Protein AF-A0A428MSI7-F1 (afdb_monomer)

pLDDT: mean 94.81, std 5.58, range [63.72, 98.62]

Structure (mmCIF, N/CA/C/O backbone):
data_AF-A0A428MSI7-F1
#
_entry.id   AF-A0A428MSI7-F1
#
loop_
_atom_site.group_PDB
_atom_site.id
_atom_site.type_symbol
_atom_site.label_atom_id
_atom_site.label_alt_id
_atom_site.label_comp_id
_atom_site.label_asym_id
_atom_site.label_entity_id
_atom_site.label_seq_id
_atom_site.pdbx_PDB_ins_code
_atom_site.Cartn_x
_atom_site.Cartn_y
_atom_site.Cartn_z
_atom_site.occupancy
_atom_site.B_iso_or_equiv
_atom_site.auth_seq_id
_atom_site.auth_comp_id
_atom_site.auth_asym_id
_atom_site.auth_atom_id
_atom_site.pdbx_PDB_model_num
ATOM 1 N N . MET A 1 1 ? -4.533 -17.042 23.513 1.00 63.72 1 MET A N 1
ATOM 2 C CA . MET A 1 1 ? -4.751 -17.242 22.062 1.00 63.72 1 MET A CA 1
ATOM 3 C C . MET A 1 1 ? -3.669 -18.180 21.542 1.00 63.72 1 MET A C 1
ATOM 5 O O . MET A 1 1 ? -2.518 -17.957 21.899 1.00 63.72 1 MET A O 1
ATOM 9 N N . SER A 1 2 ? -4.005 -19.253 20.815 1.00 79.81 2 SER A N 1
ATOM 10 C CA . SER A 1 2 ? -3.002 -20.239 20.367 1.00 79.81 2 SER A CA 1
ATOM 11 C C . SER A 1 2 ? -2.167 -19.714 19.191 1.00 79.81 2 SER A C 1
ATOM 13 O O . SER A 1 2 ? -2.616 -18.840 18.446 1.00 79.81 2 SER A O 1
ATOM 15 N N . LEU A 1 3 ? -0.959 -20.262 19.009 1.00 79.56 3 LEU A N 1
ATOM 16 C CA . LEU A 1 3 ? -0.070 -19.919 17.892 1.00 79.56 3 LEU A CA 1
ATOM 17 C C . LEU A 1 3 ? -0.765 -20.119 16.535 1.00 79.56 3 LEU A C 1
ATOM 19 O O . LEU A 1 3 ? -0.716 -19.239 15.682 1.00 79.56 3 LEU A O 1
ATOM 23 N N . THR A 1 4 ? -1.493 -21.226 16.379 1.00 81.00 4 THR A N 1
ATOM 24 C CA . THR A 1 4 ? -2.252 -21.567 15.168 1.00 81.00 4 THR A CA 1
ATOM 25 C C . THR A 1 4 ? -3.304 -20.515 14.820 1.00 81.00 4 THR A C 1
ATOM 27 O O . THR A 1 4 ? -3.442 -20.137 13.661 1.00 81.00 4 THR A O 1
ATOM 30 N N . PHE A 1 5 ? -4.009 -19.982 15.822 1.00 83.19 5 PHE A N 1
ATOM 31 C CA . PHE A 1 5 ? -5.009 -18.938 15.601 1.00 83.19 5 PHE A CA 1
ATOM 32 C C . PHE A 1 5 ? -4.366 -17.613 15.162 1.00 83.19 5 PHE A C 1
ATOM 34 O O . PHE A 1 5 ? -4.862 -16.950 14.253 1.00 83.19 5 PHE A O 1
ATOM 41 N N . LYS A 1 6 ? -3.218 -17.245 15.754 1.00 82.75 6 LYS A N 1
ATOM 42 C CA . LYS A 1 6 ? -2.468 -16.040 15.358 1.00 82.75 6 LYS A CA 1
ATOM 43 C C . LYS A 1 6 ? -1.936 -16.148 13.924 1.00 82.75 6 LYS A C 1
ATOM 45 O O . LYS A 1 6 ? -2.035 -15.181 13.176 1.00 82.75 6 LYS A O 1
ATOM 50 N N . VAL A 1 7 ? -1.427 -17.318 13.535 1.00 85.62 7 VAL A N 1
ATOM 51 C CA . VAL A 1 7 ? -0.988 -17.600 12.158 1.00 85.62 7 VAL A CA 1
ATOM 52 C C . VAL A 1 7 ? -2.157 -17.476 11.177 1.00 85.62 7 VAL A C 1
ATOM 54 O O . VAL A 1 7 ? -2.013 -16.807 10.160 1.00 85.62 7 VAL A O 1
ATOM 57 N N . GLY A 1 8 ? -3.331 -18.022 11.511 1.00 89.12 8 GLY A N 1
ATOM 58 C CA . GLY A 1 8 ? -4.531 -17.894 10.676 1.00 89.12 8 GLY A CA 1
ATOM 59 C C . GLY A 1 8 ? -4.951 -16.441 10.426 1.00 89.12 8 GLY A C 1
ATOM 60 O O . GLY A 1 8 ? -5.228 -16.071 9.288 1.00 89.12 8 GLY A O 1
ATOM 61 N N . ILE A 1 9 ? -4.926 -15.590 11.460 1.00 90.19 9 ILE A N 1
ATOM 62 C CA . ILE A 1 9 ? -5.222 -14.152 11.315 1.00 90.19 9 ILE A CA 1
ATOM 63 C C . ILE A 1 9 ? -4.217 -13.465 10.389 1.00 90.19 9 ILE A C 1
ATOM 65 O O . ILE A 1 9 ? -4.614 -12.668 9.542 1.00 90.19 9 ILE A O 1
ATOM 69 N N . ILE A 1 10 ? -2.923 -13.753 10.550 1.00 92.25 10 ILE A N 1
ATOM 70 C CA . ILE A 1 10 ? -1.872 -13.141 9.726 1.00 92.25 10 ILE A CA 1
ATOM 71 C C . ILE A 1 10 ? -2.036 -13.555 8.261 1.00 92.25 10 ILE A C 1
ATOM 73 O O . ILE A 1 10 ? -1.976 -12.697 7.386 1.00 92.25 10 ILE A O 1
ATOM 77 N N . ILE A 1 11 ? -2.300 -14.839 7.997 1.00 93.88 11 ILE A N 1
ATOM 78 C CA . ILE A 1 11 ? -2.536 -15.344 6.638 1.00 93.88 11 ILE A CA 1
ATOM 79 C C . ILE A 1 11 ? -3.754 -14.658 6.013 1.00 93.88 11 ILE A C 1
ATOM 81 O O . ILE A 1 11 ? -3.670 -14.203 4.878 1.00 93.88 11 ILE A O 1
ATOM 85 N N . ASN A 1 12 ? -4.858 -14.518 6.753 1.00 95.81 12 ASN A N 1
ATOM 86 C CA . ASN A 1 12 ? -6.049 -13.841 6.239 1.00 95.81 12 ASN A CA 1
ATOM 87 C C . ASN A 1 12 ? -5.770 -12.367 5.890 1.00 95.81 12 ASN A C 1
ATOM 89 O O . ASN A 1 12 ? -6.104 -11.911 4.800 1.00 95.81 12 ASN A O 1
ATOM 93 N N . LYS A 1 13 ? -5.083 -11.636 6.780 1.00 97.56 13 LYS A N 1
ATOM 94 C CA . LYS A 1 13 ? -4.664 -10.249 6.514 1.00 97.56 13 LYS A CA 1
ATOM 95 C C . LYS A 1 13 ? -3.791 -10.153 5.268 1.00 97.56 13 LYS A C 1
ATOM 97 O O . LYS A 1 13 ? -4.008 -9.274 4.445 1.00 97.56 13 LYS A O 1
ATOM 102 N N . PHE A 1 14 ? -2.832 -11.065 5.123 1.00 98.19 14 PHE A N 1
ATOM 103 C CA . PHE A 1 14 ? -1.955 -11.109 3.960 1.00 98.19 14 PHE A CA 1
ATOM 104 C C . PHE A 1 14 ? -2.728 -11.329 2.660 1.00 98.19 14 PHE A C 1
ATOM 106 O O . PHE A 1 14 ? -2.495 -10.606 1.699 1.00 98.19 14 PHE A O 1
ATOM 113 N N . ILE A 1 15 ? -3.672 -12.273 2.638 1.00 98.12 15 ILE A N 1
ATOM 114 C CA . ILE A 1 15 ? -4.504 -12.545 1.458 1.00 98.12 15 ILE A CA 1
ATOM 115 C C . ILE A 1 15 ? -5.313 -11.303 1.066 1.00 98.12 15 ILE A C 1
ATOM 117 O O . ILE A 1 15 ? -5.306 -10.926 -0.100 1.00 98.12 15 ILE A O 1
ATOM 121 N N . ILE A 1 16 ? -5.946 -10.637 2.037 1.00 98.44 16 ILE A N 1
ATOM 122 C CA . ILE A 1 16 ? -6.749 -9.429 1.797 1.00 98.44 16 ILE A CA 1
ATOM 123 C C . ILE A 1 16 ? -5.893 -8.285 1.246 1.00 98.44 16 ILE A C 1
ATOM 125 O O . ILE A 1 16 ? -6.272 -7.647 0.267 1.00 98.44 16 ILE A O 1
ATOM 129 N N . VAL A 1 17 ? -4.739 -8.019 1.862 1.00 98.50 17 VAL A N 1
ATOM 130 C CA . VAL A 1 17 ? -3.848 -6.942 1.411 1.00 98.50 17 VAL A CA 1
ATOM 131 C C . VAL A 1 17 ? -3.283 -7.259 0.025 1.00 98.50 17 VAL A C 1
ATOM 133 O O . VAL A 1 17 ? -3.285 -6.379 -0.830 1.00 98.50 17 VAL A O 1
ATOM 136 N N . LYS A 1 18 ? -2.869 -8.509 -0.225 1.00 98.44 18 LYS A N 1
ATOM 137 C CA . LYS A 1 18 ? -2.383 -8.955 -1.538 1.00 98.44 18 LYS A CA 1
ATOM 138 C C . LYS A 1 18 ? -3.435 -8.772 -2.624 1.00 98.44 18 LYS A C 1
ATOM 140 O O . LYS A 1 18 ? -3.118 -8.217 -3.663 1.00 98.44 18 LYS A O 1
ATOM 145 N N . GLU A 1 19 ? -4.671 -9.208 -2.385 1.00 98.12 19 GLU A N 1
ATOM 146 C CA . GLU A 1 19 ? -5.772 -9.057 -3.345 1.00 98.12 19 GLU A CA 1
ATOM 147 C C . GLU A 1 19 ? -5.964 -7.587 -3.738 1.00 98.12 19 GLU A C 1
ATOM 149 O O . GLU A 1 19 ? -6.022 -7.266 -4.919 1.00 98.12 19 GLU A O 1
ATOM 154 N N . VAL A 1 20 ? -6.020 -6.686 -2.753 1.00 98.56 20 VAL A N 1
ATOM 155 C CA . VAL A 1 20 ? -6.275 -5.265 -3.012 1.00 98.56 20 VAL A CA 1
ATOM 156 C C . VAL A 1 20 ? -5.082 -4.568 -3.673 1.00 98.56 20 VAL A C 1
ATOM 158 O O . VAL A 1 20 ? -5.293 -3.717 -4.532 1.00 98.56 20 VAL A O 1
ATOM 161 N N . ILE A 1 21 ? -3.847 -4.902 -3.287 1.00 98.38 21 ILE A N 1
ATOM 162 C CA . ILE A 1 21 ? -2.643 -4.315 -3.892 1.00 98.38 21 ILE A CA 1
ATOM 163 C C . ILE A 1 21 ? -2.443 -4.828 -5.319 1.00 98.38 21 ILE A C 1
ATOM 165 O O . ILE A 1 21 ? -2.171 -4.021 -6.199 1.00 98.38 21 ILE A O 1
ATOM 169 N N . ASN A 1 22 ? -2.640 -6.124 -5.572 1.00 98.00 22 ASN A N 1
ATOM 170 C CA . ASN A 1 22 ? -2.538 -6.677 -6.922 1.00 98.00 22 ASN A CA 1
ATOM 171 C C . ASN A 1 22 ? -3.637 -6.124 -7.851 1.00 98.00 22 ASN A C 1
ATOM 173 O O . ASN A 1 22 ? -3.355 -5.858 -9.008 1.00 98.00 22 ASN A O 1
ATOM 177 N N . ASP A 1 23 ? -4.865 -5.910 -7.357 1.00 97.88 23 ASP A N 1
ATOM 178 C CA . ASP A 1 23 ? -5.942 -5.245 -8.123 1.00 97.88 23 ASP A CA 1
ATOM 179 C C . ASP A 1 23 ? -5.618 -3.778 -8.443 1.00 97.88 23 ASP A C 1
ATOM 181 O O . ASP A 1 23 ? -6.038 -3.247 -9.467 1.00 97.88 23 ASP A O 1
ATOM 185 N N . TRP A 1 24 ? -4.898 -3.099 -7.548 1.00 97.81 24 TRP A N 1
ATOM 186 C CA . TRP A 1 24 ? -4.487 -1.717 -7.768 1.00 97.81 24 TRP A CA 1
ATOM 187 C C . TRP A 1 24 ? -3.301 -1.593 -8.729 1.00 97.81 24 TRP A C 1
ATOM 189 O O . TRP A 1 24 ? -3.271 -0.634 -9.496 1.00 97.81 24 TRP A O 1
ATOM 199 N N . ASP A 1 25 ? -2.356 -2.534 -8.661 1.00 97.19 25 ASP A N 1
ATOM 200 C CA . ASP A 1 25 ? -1.131 -2.590 -9.466 1.00 97.19 25 ASP A CA 1
ATOM 201 C C . ASP A 1 25 ? -0.404 -1.229 -9.540 1.00 97.19 25 ASP A C 1
ATOM 203 O O . ASP A 1 25 ? -0.313 -0.611 -10.602 1.00 97.19 25 ASP A O 1
ATOM 207 N N . PRO A 1 26 ? 0.081 -0.698 -8.400 1.00 95.50 26 PRO A N 1
ATOM 208 C CA . PRO A 1 26 ? 0.511 0.698 -8.286 1.00 95.50 26 PRO A CA 1
ATOM 209 C C . PRO A 1 26 ? 1.636 1.107 -9.237 1.00 95.50 26 PRO A C 1
ATOM 211 O O . PRO A 1 26 ? 1.794 2.299 -9.498 1.00 95.50 26 PRO A O 1
ATOM 214 N N . LEU A 1 27 ? 2.423 0.144 -9.721 1.00 94.62 27 LEU A N 1
ATOM 215 C CA . LEU A 1 27 ? 3.532 0.376 -10.646 1.00 94.62 27 LEU A CA 1
ATOM 216 C C . LEU A 1 27 ? 3.286 -0.242 -12.031 1.00 94.62 27 LEU A C 1
ATOM 218 O O . LEU A 1 27 ? 4.167 -0.159 -12.881 1.00 94.62 27 LEU A O 1
ATOM 222 N N . GLY A 1 28 ? 2.124 -0.863 -12.261 1.00 95.19 28 GLY A N 1
ATOM 223 C CA . GLY A 1 28 ? 1.810 -1.540 -13.519 1.00 95.19 28 GLY A CA 1
ATOM 224 C C . GLY A 1 28 ? 2.610 -2.825 -13.765 1.00 95.19 28 GLY A C 1
ATOM 225 O O . GLY A 1 28 ? 2.713 -3.253 -14.910 1.00 95.19 28 GLY A O 1
ATOM 226 N N . LEU A 1 29 ? 3.239 -3.419 -12.743 1.00 94.81 29 LEU A N 1
ATOM 227 C CA . LEU A 1 29 ? 4.135 -4.569 -12.939 1.00 94.81 29 LEU A CA 1
ATOM 228 C C . LEU A 1 29 ? 3.349 -5.811 -13.361 1.00 94.81 29 LEU A C 1
ATOM 230 O O . LEU A 1 29 ? 3.786 -6.557 -14.238 1.00 94.81 29 LEU A O 1
ATOM 234 N N . LEU A 1 30 ? 2.162 -6.006 -12.782 1.00 95.69 30 LEU A N 1
ATOM 235 C CA . LEU A 1 30 ? 1.319 -7.151 -13.115 1.00 95.69 30 LEU A CA 1
ATOM 236 C C . LEU A 1 30 ? 0.724 -7.007 -14.520 1.00 95.69 30 LEU A C 1
ATOM 238 O O . LEU A 1 30 ? 0.702 -7.978 -15.276 1.00 95.69 30 LEU A O 1
ATOM 242 N N . ASP A 1 31 ? 0.316 -5.796 -14.911 1.00 96.19 31 ASP A N 1
ATOM 243 C CA . ASP A 1 31 ? -0.126 -5.509 -16.284 1.00 96.19 31 ASP A CA 1
ATOM 244 C C . ASP A 1 31 ? 1.004 -5.712 -17.315 1.00 96.19 31 ASP A C 1
ATOM 246 O O . ASP A 1 31 ? 0.763 -6.156 -18.440 1.00 96.19 31 ASP A O 1
ATOM 250 N N . MET A 1 32 ? 2.264 -5.488 -16.921 1.00 94.56 32 MET A N 1
ATOM 251 C CA . MET A 1 32 ? 3.448 -5.782 -17.743 1.00 94.56 32 MET A CA 1
ATOM 252 C C . MET A 1 32 ? 3.789 -7.281 -17.834 1.00 94.56 32 MET A C 1
ATOM 254 O O . MET A 1 32 ? 4.680 -7.659 -18.600 1.00 94.56 32 MET A O 1
ATOM 258 N N . GLY A 1 33 ? 3.053 -8.140 -17.125 1.00 94.75 33 GLY A N 1
ATOM 259 C CA . GLY A 1 33 ? 3.223 -9.590 -17.147 1.00 94.75 33 GLY A CA 1
ATOM 260 C C . GLY A 1 33 ? 4.251 -10.122 -16.151 1.00 94.75 33 GLY A C 1
ATOM 261 O O . GLY A 1 33 ? 4.676 -11.272 -16.297 1.00 94.75 33 GLY A O 1
ATOM 262 N N . GLU A 1 34 ? 4.648 -9.319 -15.159 1.00 96.00 34 GLU A N 1
ATOM 263 C CA . GLU A 1 34 ? 5.454 -9.806 -14.040 1.00 96.00 34 GLU A CA 1
ATOM 264 C C . GLU A 1 34 ? 4.648 -10.788 -13.162 1.00 96.00 34 GLU A C 1
ATOM 266 O O . GLU A 1 34 ? 3.411 -10.781 -13.172 1.00 96.00 34 GLU A O 1
ATOM 271 N N . PRO A 1 35 ? 5.318 -11.676 -12.407 1.00 94.12 35 PRO A N 1
ATOM 272 C CA . PRO A 1 35 ? 4.646 -12.655 -11.558 1.00 94.12 35 PRO A CA 1
ATOM 273 C C . PRO A 1 35 ? 3.740 -12.042 -10.474 1.00 94.12 35 PRO A C 1
ATOM 275 O O . PRO A 1 35 ? 4.046 -11.018 -9.870 1.00 94.12 35 PRO A O 1
ATOM 278 N N . ASP A 1 36 ? 2.669 -12.755 -10.108 1.00 87.56 36 ASP A N 1
ATOM 279 C CA . ASP A 1 36 ? 1.712 -12.335 -9.066 1.00 87.56 36 ASP A CA 1
ATOM 280 C C . ASP A 1 36 ? 2.334 -12.097 -7.675 1.00 87.56 36 ASP A C 1
ATOM 282 O O . ASP A 1 36 ? 1.651 -11.596 -6.770 1.00 87.56 36 ASP A O 1
ATOM 286 N N . ASP A 1 37 ? 3.571 -12.540 -7.431 1.00 92.38 37 ASP A N 1
ATOM 287 C CA . ASP A 1 37 ? 4.303 -12.367 -6.177 1.00 92.38 37 ASP A CA 1
ATOM 288 C C . ASP A 1 37 ? 5.236 -11.148 -6.132 1.00 92.38 37 ASP A C 1
ATOM 290 O O . ASP A 1 37 ? 5.889 -10.948 -5.106 1.00 92.38 37 ASP A O 1
ATOM 294 N N . GLU A 1 38 ? 5.195 -10.286 -7.148 1.00 95.12 38 GLU A N 1
ATOM 295 C CA . GLU A 1 38 ? 6.058 -9.107 -7.261 1.00 95.12 38 GLU A CA 1
ATOM 296 C C . GLU A 1 38 ? 5.956 -8.159 -6.053 1.00 95.12 38 GLU A C 1
ATOM 298 O O . GLU A 1 38 ? 6.965 -7.773 -5.474 1.00 95.12 38 GLU A O 1
ATOM 303 N N . TYR A 1 39 ? 4.742 -7.884 -5.563 1.00 97.75 39 TYR A N 1
ATOM 304 C CA . TYR A 1 39 ? 4.526 -6.989 -4.412 1.00 97.75 39 TYR A CA 1
ATOM 305 C C . TYR A 1 39 ? 4.620 -7.661 -3.032 1.00 97.75 39 TYR A C 1
ATOM 307 O O . TYR A 1 39 ? 4.211 -7.100 -2.009 1.00 97.75 39 TYR A O 1
ATOM 315 N N . VAL A 1 40 ? 5.048 -8.926 -2.955 1.00 97.94 40 VAL A N 1
ATOM 316 C CA . VAL A 1 40 ? 5.031 -9.678 -1.688 1.00 97.94 40 VAL A CA 1
ATOM 317 C C . VAL A 1 40 ? 5.856 -9.023 -0.568 1.00 97.94 40 VAL A C 1
ATOM 319 O O . VAL A 1 40 ? 5.388 -9.066 0.580 1.00 97.94 40 VAL A O 1
ATOM 322 N N . PRO A 1 41 ? 7.049 -8.452 -0.812 1.00 97.69 41 PRO A N 1
ATOM 323 C CA . PRO A 1 41 ? 7.805 -7.760 0.231 1.00 97.69 41 PRO A CA 1
ATOM 324 C C . PRO A 1 41 ? 7.054 -6.561 0.837 1.00 97.69 41 PRO A C 1
ATOM 326 O O . PRO A 1 41 ? 6.966 -6.443 2.062 1.00 97.69 41 PRO A O 1
ATOM 329 N N . GLU A 1 42 ? 6.424 -5.739 0.005 1.00 98.19 42 GLU A N 1
ATOM 330 C CA . GLU A 1 42 ? 5.652 -4.554 0.386 1.00 98.19 42 GLU A CA 1
ATOM 331 C C . GLU A 1 42 ? 4.381 -4.959 1.129 1.00 98.19 42 GLU A C 1
ATOM 333 O O . GLU A 1 42 ? 4.083 -4.441 2.207 1.00 98.19 42 GLU A O 1
ATOM 338 N N . ILE A 1 43 ? 3.655 -5.950 0.600 1.00 98.62 43 ILE A N 1
ATOM 339 C CA . ILE A 1 43 ? 2.455 -6.508 1.235 1.00 98.62 43 ILE A CA 1
ATOM 340 C C . ILE A 1 43 ? 2.790 -7.014 2.641 1.00 98.62 43 ILE A C 1
ATOM 342 O O . ILE A 1 43 ? 2.020 -6.791 3.579 1.00 98.62 43 ILE A O 1
ATOM 346 N N . ARG A 1 44 ? 3.938 -7.685 2.825 1.00 98.19 44 ARG A N 1
ATOM 347 C CA . ARG A 1 44 ? 4.379 -8.121 4.158 1.00 98.19 44 ARG A CA 1
ATOM 348 C C . ARG A 1 44 ? 4.562 -6.926 5.081 1.00 98.19 44 ARG A C 1
ATOM 350 O O . ARG A 1 44 ? 4.046 -6.978 6.196 1.00 98.19 44 ARG A O 1
ATOM 357 N N . ASP A 1 45 ? 5.254 -5.878 4.651 1.00 98.38 45 ASP A N 1
ATOM 358 C CA . ASP A 1 45 ? 5.472 -4.682 5.472 1.00 98.38 45 ASP A CA 1
ATOM 359 C C . ASP A 1 45 ? 4.137 -4.017 5.859 1.00 98.38 45 ASP A C 1
ATOM 361 O O . ASP A 1 45 ? 3.900 -3.767 7.044 1.00 98.38 45 ASP A O 1
ATOM 365 N N . VAL A 1 46 ? 3.205 -3.852 4.912 1.00 98.38 46 VAL A N 1
ATOM 366 C CA . VAL A 1 46 ? 1.853 -3.326 5.187 1.00 98.38 46 VAL A CA 1
ATOM 367 C C . VAL A 1 46 ? 1.126 -4.184 6.227 1.00 98.38 46 VAL A C 1
ATOM 369 O O . VAL A 1 46 ? 0.597 -3.658 7.208 1.00 98.38 46 VAL A O 1
ATOM 372 N N . VAL A 1 47 ? 1.137 -5.514 6.082 1.00 98.06 47 VAL A N 1
ATOM 373 C CA . VAL A 1 47 ? 0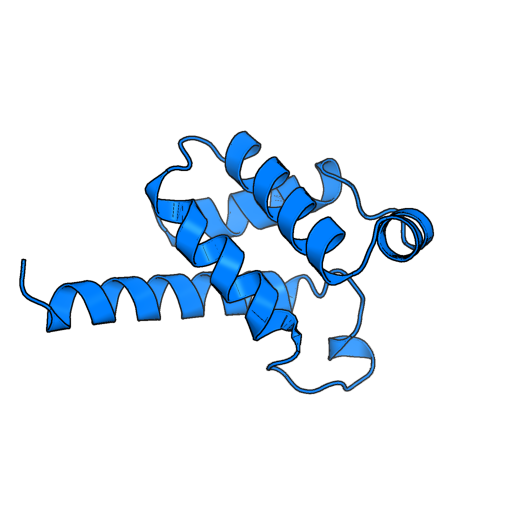.470 -6.435 7.020 1.00 98.06 47 VAL A CA 1
ATOM 374 C C . VAL A 1 47 ? 1.033 -6.332 8.439 1.00 98.06 47 VAL A C 1
ATOM 376 O O . VAL A 1 47 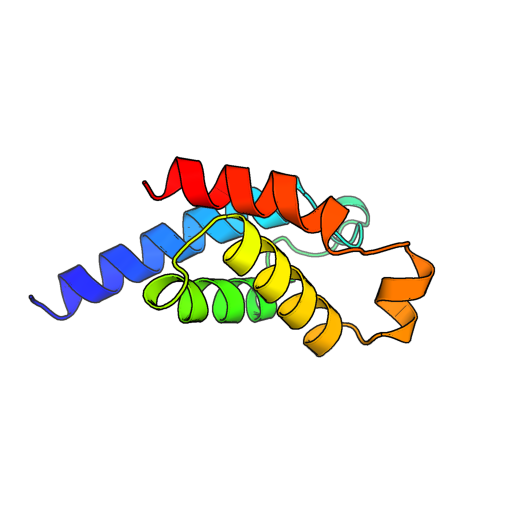? 0.265 -6.417 9.404 1.00 98.06 47 VAL A O 1
ATOM 379 N N . HIS A 1 48 ? 2.347 -6.141 8.588 1.00 96.38 48 HIS A N 1
ATOM 380 C CA . HIS A 1 48 ? 2.973 -5.955 9.899 1.00 96.38 48 HIS A CA 1
ATOM 381 C C . HIS A 1 48 ? 2.536 -4.647 10.568 1.00 96.38 48 HIS A C 1
ATOM 383 O O . HIS A 1 48 ? 2.378 -4.613 11.789 1.00 96.38 48 HIS A O 1
ATOM 389 N N . LEU A 1 49 ? 2.299 -3.592 9.786 1.00 96.25 49 LEU A N 1
ATOM 390 C CA . LEU A 1 49 ? 1.883 -2.286 10.298 1.00 96.25 49 LEU A CA 1
ATOM 391 C C . LEU A 1 49 ? 0.425 -2.292 10.782 1.00 96.25 49 LEU A C 1
ATOM 393 O O . LEU A 1 49 ? 0.124 -1.644 11.785 1.00 96.25 49 LEU A O 1
ATOM 397 N N . LEU A 1 50 ? -0.458 -3.089 10.160 1.00 95.81 50 LEU A N 1
ATOM 398 C CA . LEU A 1 50 ? -1.907 -3.130 10.439 1.00 95.81 50 LEU A CA 1
ATOM 399 C C . LEU A 1 50 ? -2.301 -3.295 11.916 1.00 95.81 50 LEU A C 1
ATOM 401 O O . LEU A 1 50 ? -3.424 -2.960 12.276 1.00 95.81 50 LEU A O 1
ATOM 405 N N . SER A 1 51 ? -1.454 -3.862 12.782 1.00 93.00 51 SER A N 1
ATOM 406 C CA . SER A 1 51 ? -1.784 -3.974 14.214 1.00 93.00 51 SER A CA 1
ATOM 407 C C . SER A 1 51 ? -1.734 -2.645 14.969 1.00 93.00 51 SER A C 1
ATOM 409 O O . SER A 1 51 ? -2.269 -2.572 16.073 1.00 93.00 51 SER A O 1
ATOM 411 N N . ASN A 1 52 ? -1.072 -1.633 14.406 1.00 94.44 52 ASN A N 1
ATOM 412 C CA . ASN A 1 52 ? -0.812 -0.351 15.061 1.00 94.44 52 ASN A CA 1
ATOM 413 C C . ASN 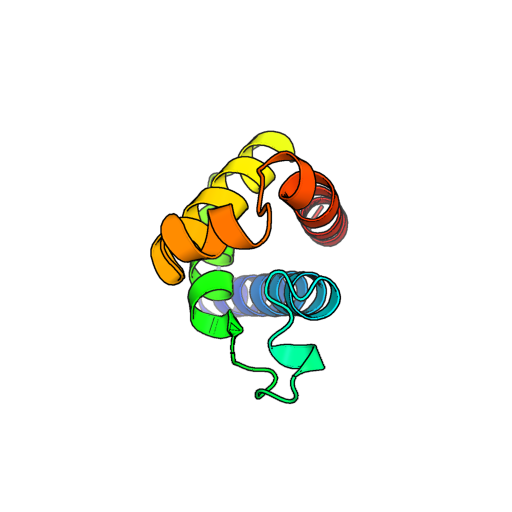A 1 52 ? -1.588 0.815 14.433 1.00 94.44 52 ASN A C 1
ATOM 415 O O . ASN A 1 52 ? -1.738 1.842 15.091 1.00 94.44 52 ASN A O 1
ATOM 419 N N . ILE A 1 53 ? -2.091 0.635 13.208 1.00 96.50 53 ILE A N 1
ATOM 420 C CA . ILE A 1 53 ? -2.854 1.639 12.463 1.00 96.50 53 ILE A CA 1
ATOM 421 C C . ILE A 1 53 ? -4.243 1.836 13.075 1.00 96.50 53 ILE A C 1
ATOM 423 O O . ILE A 1 53 ? -4.926 0.868 13.417 1.00 96.50 53 ILE A O 1
ATOM 427 N N . LYS A 1 54 ? -4.680 3.093 13.185 1.00 96.19 54 LYS A N 1
ATOM 428 C CA . LYS A 1 54 ? -5.937 3.481 13.843 1.00 96.19 54 LYS A CA 1
ATOM 429 C C . LYS A 1 54 ? -6.943 4.158 12.920 1.00 96.19 54 LYS A C 1
ATOM 431 O O . LYS A 1 54 ? -8.088 4.345 13.328 1.00 96.19 54 LYS A O 1
ATOM 436 N N . SER A 1 55 ? -6.546 4.518 11.704 1.00 97.88 55 SER A N 1
ATOM 437 C CA . SER A 1 55 ? -7.438 5.114 10.711 1.00 97.88 55 SER A CA 1
ATOM 438 C C . SER A 1 55 ? -7.056 4.735 9.282 1.00 97.88 55 SER A C 1
ATOM 440 O O . SER A 1 55 ? -5.938 4.301 9.004 1.00 97.88 55 SER A O 1
ATOM 442 N N . VAL A 1 56 ? -7.997 4.953 8.361 1.00 98.31 56 VAL A N 1
ATOM 443 C CA . VAL A 1 56 ? -7.770 4.813 6.917 1.00 98.31 56 VAL A CA 1
ATOM 444 C C . VAL A 1 56 ? -6.680 5.775 6.438 1.00 98.31 56 VAL A C 1
ATOM 446 O O . VAL A 1 56 ? -5.825 5.377 5.655 1.00 98.31 56 VAL A O 1
ATOM 449 N N . ASP A 1 57 ? -6.668 7.014 6.939 1.00 98.44 57 ASP A N 1
ATOM 450 C CA . ASP A 1 57 ? -5.650 8.012 6.592 1.00 98.44 57 ASP A CA 1
ATOM 451 C C . ASP A 1 57 ? -4.243 7.570 7.012 1.00 98.44 57 ASP A C 1
ATOM 453 O O . ASP A 1 57 ? -3.297 7.676 6.234 1.00 98.44 57 ASP A O 1
ATOM 457 N N . GLU A 1 58 ? -4.101 7.022 8.223 1.00 98.25 58 GLU A N 1
ATOM 458 C CA . GLU A 1 58 ? -2.822 6.492 8.702 1.00 98.25 58 GLU A CA 1
ATOM 459 C C . GLU A 1 58 ? -2.383 5.286 7.857 1.00 98.25 58 GLU A C 1
ATOM 461 O O . GLU A 1 58 ? -1.216 5.198 7.478 1.00 98.25 58 GLU A O 1
ATOM 466 N N . LEU A 1 59 ? -3.317 4.406 7.471 1.00 98.38 59 LEU A N 1
ATOM 467 C CA . LEU A 1 59 ? -3.018 3.300 6.559 1.00 98.38 59 LEU A CA 1
ATOM 468 C C . LEU A 1 59 ? -2.530 3.800 5.191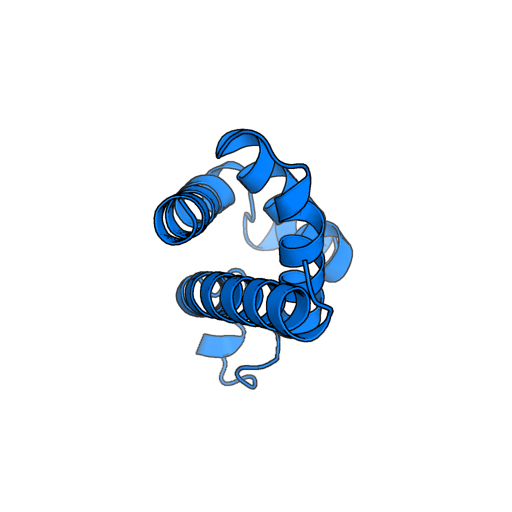 1.00 98.38 59 LEU A C 1
ATOM 470 O O . LEU A 1 59 ? -1.568 3.256 4.657 1.00 98.38 59 LEU A O 1
ATOM 474 N N . ALA A 1 60 ? -3.163 4.832 4.628 1.00 98.56 60 ALA A N 1
ATOM 475 C CA . ALA A 1 60 ? -2.777 5.404 3.338 1.00 98.56 60 ALA A CA 1
ATOM 476 C C . ALA A 1 60 ? -1.352 5.976 3.371 1.00 98.56 60 ALA A C 1
ATOM 478 O O . ALA A 1 60 ? -0.555 5.709 2.471 1.00 98.56 60 ALA A O 1
ATOM 479 N N . VAL A 1 61 ? -1.012 6.705 4.438 1.00 98.50 61 VAL A N 1
ATOM 480 C CA . VAL A 1 61 ? 0.338 7.248 4.653 1.00 98.50 61 VAL A CA 1
ATOM 481 C C . VAL A 1 61 ? 1.375 6.131 4.774 1.00 98.50 61 VAL A C 1
ATOM 483 O O . VAL A 1 61 ? 2.457 6.231 4.197 1.00 98.50 61 VAL A O 1
ATOM 486 N N . GLU A 1 62 ? 1.072 5.061 5.506 1.00 98.44 62 GLU A N 1
ATOM 487 C CA . GLU A 1 62 ? 2.014 3.955 5.684 1.00 98.44 62 GLU A CA 1
ATOM 488 C C . GLU A 1 62 ? 2.172 3.097 4.418 1.00 98.44 62 GLU A C 1
ATOM 490 O O . GLU A 1 62 ? 3.295 2.718 4.091 1.00 98.44 62 GLU A O 1
ATOM 495 N N . ILE A 1 63 ? 1.104 2.868 3.643 1.00 98.56 63 ILE A N 1
ATOM 496 C CA . ILE A 1 63 ? 1.202 2.238 2.312 1.00 98.56 63 ILE A CA 1
ATOM 497 C C . ILE A 1 63 ? 2.114 3.067 1.405 1.00 98.56 63 ILE A C 1
ATOM 499 O O . ILE A 1 63 ? 3.021 2.519 0.780 1.00 98.56 63 ILE A O 1
ATOM 503 N N . HIS A 1 64 ? 1.931 4.390 1.378 1.00 98.38 64 HIS A N 1
ATOM 504 C CA . HIS A 1 64 ? 2.790 5.275 0.600 1.00 98.38 64 HIS A CA 1
ATOM 505 C C . HIS A 1 64 ? 4.268 5.112 0.983 1.00 98.38 64 HIS A C 1
ATOM 507 O O . HIS A 1 64 ? 5.110 4.855 0.125 1.00 98.38 64 HIS A O 1
ATOM 513 N N . LYS A 1 65 ? 4.585 5.192 2.282 1.00 98.19 65 LYS A N 1
ATOM 514 C CA . LYS A 1 65 ? 5.959 5.047 2.789 1.00 98.19 65 LYS A CA 1
ATOM 515 C C . LYS A 1 65 ? 6.580 3.693 2.459 1.00 98.19 65 LYS A C 1
ATOM 517 O O . LYS A 1 65 ? 7.766 3.647 2.148 1.00 98.19 65 LYS A O 1
ATOM 522 N N . VAL A 1 66 ? 5.815 2.602 2.546 1.00 98.44 66 VAL A N 1
ATOM 523 C CA . VAL A 1 66 ? 6.314 1.262 2.205 1.00 98.44 66 VAL A CA 1
ATOM 524 C C . VAL A 1 66 ? 6.735 1.213 0.739 1.00 98.44 66 VAL A C 1
ATOM 526 O O . VAL A 1 66 ? 7.860 0.818 0.457 1.00 98.44 66 VAL A O 1
ATOM 529 N N . PHE A 1 67 ? 5.891 1.664 -0.186 1.00 98.19 67 PHE A N 1
ATOM 530 C CA . PHE A 1 67 ? 6.235 1.622 -1.610 1.00 98.19 67 PHE A CA 1
ATOM 531 C C . PHE A 1 67 ? 7.400 2.551 -1.961 1.00 98.19 67 PHE A C 1
ATOM 533 O O . PHE A 1 67 ?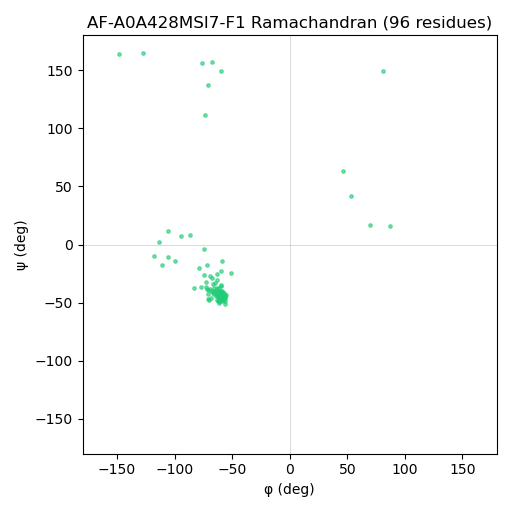 8.315 2.120 -2.654 1.00 98.19 67 PHE A O 1
ATOM 540 N N . VAL A 1 68 ? 7.450 3.768 -1.406 1.00 97.44 68 VAL A N 1
ATOM 541 C CA . VAL A 1 68 ? 8.611 4.664 -1.576 1.00 97.44 68 VAL A CA 1
ATOM 542 C C . VAL A 1 68 ? 9.897 4.023 -1.044 1.00 97.44 68 VAL A C 1
ATOM 544 O O . VAL A 1 68 ? 10.943 4.108 -1.680 1.00 97.44 68 VAL A O 1
ATOM 547 N N . LYS A 1 69 ? 9.839 3.329 0.100 1.00 97.56 69 LYS A N 1
ATOM 548 C CA . LYS A 1 69 ? 10.994 2.611 0.663 1.00 97.56 69 LYS A CA 1
ATOM 549 C C . LYS A 1 69 ? 11.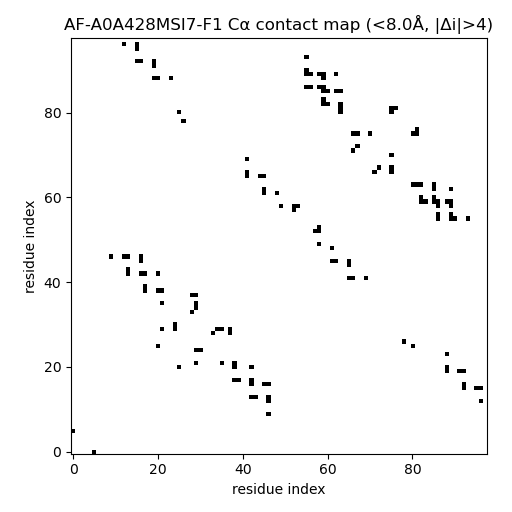514 1.516 -0.276 1.00 97.56 69 LYS A C 1
ATOM 551 O O . LYS A 1 69 ? 12.726 1.330 -0.347 1.00 97.56 69 LYS A O 1
ATOM 556 N N . TRP A 1 70 ? 10.626 0.761 -0.920 1.00 97.31 70 TRP A N 1
ATOM 557 C CA . TRP A 1 70 ? 11.004 -0.387 -1.753 1.00 97.31 70 TRP A CA 1
ATOM 558 C C . TRP A 1 70 ? 11.416 0.007 -3.175 1.00 97.31 70 TRP A C 1
ATOM 560 O O . TRP A 1 70 ? 12.370 -0.554 -3.708 1.00 97.31 70 TRP A O 1
ATOM 570 N N . PHE A 1 71 ? 10.751 1.004 -3.753 1.00 95.19 71 PHE A N 1
ATOM 571 C CA . PHE A 1 71 ? 10.919 1.391 -5.155 1.00 95.19 71 PHE A CA 1
ATOM 572 C C . PHE A 1 71 ? 11.703 2.694 -5.358 1.00 95.19 71 PHE A C 1
ATOM 574 O O . PHE A 1 71 ? 12.140 2.980 -6.471 1.00 95.19 71 PHE A O 1
ATOM 581 N N . GLY A 1 72 ? 11.950 3.440 -4.281 1.00 95.75 72 GLY A N 1
ATOM 582 C CA . GLY A 1 72 ? 12.683 4.703 -4.296 1.00 95.75 72 GLY A CA 1
ATOM 583 C C . GLY A 1 72 ? 11.821 5.894 -4.716 1.00 95.75 72 GLY A C 1
ATOM 584 O O . GLY A 1 72 ? 10.901 5.759 -5.522 1.00 95.75 72 GLY A O 1
ATOM 585 N N . GLU A 1 73 ? 12.164 7.071 -4.182 1.00 92.81 73 GLU A N 1
ATOM 586 C CA . GLU A 1 73 ? 11.469 8.337 -4.464 1.00 92.81 73 GLU A CA 1
ATOM 587 C C . GLU A 1 73 ? 11.479 8.672 -5.963 1.00 92.81 73 GLU A C 1
ATOM 589 O O . GLU A 1 73 ? 10.439 9.020 -6.512 1.00 92.81 73 GLU A O 1
ATOM 594 N N . ASP A 1 74 ? 12.610 8.462 -6.649 1.00 91.25 74 ASP A N 1
ATOM 595 C CA . ASP A 1 74 ? 12.752 8.756 -8.082 1.00 91.25 74 ASP A CA 1
ATOM 596 C C . ASP A 1 74 ? 11.705 8.027 -8.943 1.00 91.25 74 ASP A C 1
ATOM 598 O O . ASP A 1 74 ? 11.090 8.626 -9.829 1.00 91.25 74 ASP A O 1
ATOM 602 N N . LEU A 1 75 ? 11.487 6.728 -8.691 1.00 90.50 75 LEU A N 1
ATOM 603 C CA . LEU A 1 75 ? 10.517 5.942 -9.451 1.00 90.50 75 LEU A CA 1
ATOM 604 C C . LEU A 1 75 ? 9.094 6.360 -9.087 1.00 90.50 75 LEU A C 1
ATOM 606 O O . LEU A 1 75 ? 8.293 6.607 -9.987 1.00 90.50 75 LEU A O 1
ATOM 610 N N . THR A 1 76 ? 8.785 6.481 -7.795 1.00 90.44 76 THR A N 1
ATOM 611 C CA . THR A 1 76 ? 7.440 6.845 -7.334 1.00 90.44 76 THR A CA 1
ATOM 612 C C . THR A 1 76 ? 7.021 8.238 -7.801 1.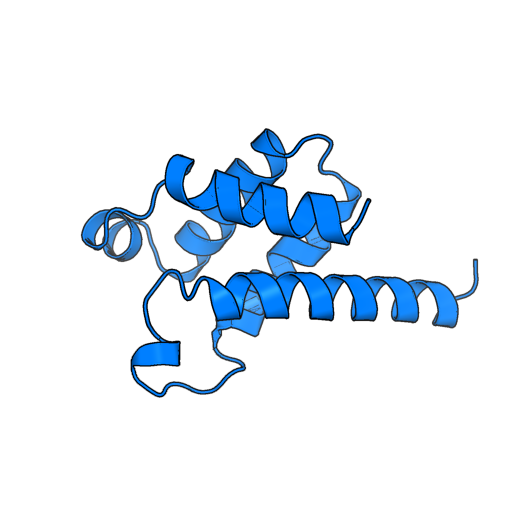00 90.44 76 THR A C 1
ATOM 614 O O . THR A 1 76 ? 5.886 8.413 -8.244 1.00 90.44 76 THR A O 1
ATOM 617 N N . ASP A 1 77 ? 7.936 9.205 -7.807 1.00 89.44 77 ASP A N 1
ATOM 618 C CA . ASP A 1 77 ? 7.666 10.557 -8.299 1.00 89.44 77 ASP A CA 1
ATOM 619 C C . ASP A 1 77 ? 7.406 10.553 -9.810 1.00 89.44 77 ASP A C 1
ATOM 621 O O . ASP A 1 77 ? 6.489 11.224 -10.287 1.00 89.44 77 ASP A O 1
ATOM 625 N 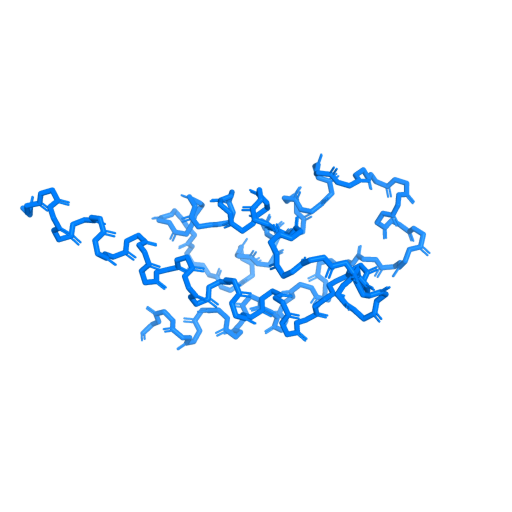N . SER A 1 78 ? 8.158 9.747 -10.571 1.00 90.69 78 SER A N 1
ATOM 626 C CA . SER A 1 78 ? 8.030 9.679 -12.034 1.00 90.69 78 SER A CA 1
ATOM 627 C C . SER A 1 78 ? 6.668 9.174 -12.526 1.00 90.69 78 SER A C 1
ATOM 629 O O . SER A 1 78 ? 6.254 9.513 -13.635 1.00 90.69 78 SER A O 1
ATOM 631 N N . ILE A 1 79 ? 5.960 8.396 -11.702 1.00 91.12 79 ILE A N 1
ATOM 632 C CA . ILE A 1 79 ? 4.629 7.844 -12.005 1.00 91.12 79 ILE A CA 1
ATOM 633 C C . ILE A 1 79 ? 3.501 8.554 -11.238 1.00 91.12 79 ILE A C 1
ATOM 635 O O . ILE A 1 79 ? 2.361 8.076 -11.189 1.00 91.12 79 ILE A O 1
ATOM 639 N N . GLU A 1 80 ? 3.816 9.687 -10.606 1.00 92.06 80 GLU A N 1
ATOM 640 C CA . GLU A 1 80 ? 2.897 10.444 -9.756 1.00 92.06 80 GLU A CA 1
ATOM 641 C C . GLU A 1 80 ? 2.263 9.564 -8.662 1.00 92.06 80 GLU A C 1
ATOM 643 O O . GLU A 1 80 ? 1.051 9.608 -8.432 1.00 92.06 80 GLU A O 1
ATOM 648 N N . TYR A 1 81 ? 3.041 8.686 -8.030 1.00 93.12 81 TYR A N 1
ATOM 649 C CA . TYR A 1 81 ? 2.580 7.881 -6.903 1.00 93.12 81 TYR A CA 1
ATOM 650 C C . TYR A 1 81 ? 2.465 8.772 -5.666 1.00 93.12 81 TYR A C 1
ATOM 652 O O . TYR A 1 81 ? 3.467 9.248 -5.142 1.00 93.12 81 TYR A O 1
ATOM 660 N N . THR A 1 82 ? 1.238 9.021 -5.203 1.00 95.19 82 THR A N 1
ATOM 661 C CA . THR A 1 82 ? 0.980 9.952 -4.096 1.00 95.19 82 THR A CA 1
ATOM 662 C C . THR A 1 82 ? 0.147 9.328 -2.982 1.00 95.19 82 THR A C 1
ATOM 664 O O . THR A 1 82 ? -0.511 8.294 -3.151 1.00 95.19 82 THR A O 1
ATOM 667 N N . ILE A 1 83 ? 0.129 9.985 -1.819 1.00 95.69 83 ILE A N 1
ATOM 668 C CA . ILE A 1 83 ? -0.698 9.582 -0.673 1.00 95.69 83 ILE A CA 1
ATOM 669 C C . ILE A 1 83 ? -2.192 9.592 -1.048 1.00 95.69 83 ILE A C 1
ATOM 671 O O . ILE A 1 83 ? -2.938 8.710 -0.624 1.00 95.69 83 ILE A O 1
ATOM 675 N N . GLU A 1 84 ? -2.639 10.527 -1.893 1.00 96.75 84 GLU A N 1
ATOM 676 C CA . GLU A 1 84 ? -4.028 10.593 -2.363 1.00 96.75 84 GLU A CA 1
ATOM 677 C C . GLU A 1 84 ? -4.417 9.349 -3.172 1.00 96.75 84 GLU A C 1
ATOM 679 O O . GLU A 1 84 ? -5.529 8.842 -3.012 1.00 96.75 84 GLU A O 1
ATOM 684 N N . LYS A 1 85 ? -3.497 8.806 -3.986 1.00 97.38 85 LYS A N 1
ATOM 685 C CA . LYS A 1 85 ? -3.712 7.533 -4.698 1.00 97.38 85 LYS A CA 1
ATOM 686 C C . LYS A 1 85 ? -3.739 6.331 -3.745 1.00 97.38 85 LYS A C 1
ATOM 688 O O . LYS A 1 85 ? -4.424 5.351 -4.026 1.00 97.38 85 LYS A O 1
ATOM 693 N N . CYS A 1 86 ? -3.066 6.419 -2.597 1.00 98.31 86 CYS A N 1
ATOM 694 C CA . CYS A 1 86 ? -3.067 5.365 -1.581 1.00 98.31 86 CYS A CA 1
ATOM 695 C C . CYS A 1 86 ? -4.382 5.302 -0.783 1.00 98.31 86 CYS A C 1
ATOM 697 O O . CYS A 1 86 ? -4.738 4.239 -0.275 1.00 98.31 86 CYS A O 1
ATOM 699 N N . TYR A 1 87 ? -5.130 6.405 -0.662 1.00 98.56 87 TYR A N 1
ATOM 700 C CA . TYR A 1 87 ? -6.326 6.452 0.189 1.00 98.56 87 TYR A CA 1
ATOM 701 C C . TYR A 1 87 ? -7.442 5.474 -0.231 1.00 98.56 87 TYR A C 1
ATOM 703 O O . TYR A 1 87 ? -7.915 4.723 0.625 1.00 98.56 87 TYR A O 1
ATOM 711 N N . PRO A 1 88 ? -7.864 5.388 -1.511 1.00 98.50 88 PRO A N 1
ATOM 712 C CA . PRO A 1 88 ? -8.884 4.419 -1.926 1.00 98.50 88 PRO A CA 1
ATOM 713 C C . PRO A 1 88 ? -8.479 2.963 -1.656 1.00 98.50 88 PRO A C 1
ATOM 715 O O . PRO A 1 88 ? -9.317 2.135 -1.302 1.00 98.50 88 PRO A O 1
ATOM 718 N N . VAL A 1 89 ? -7.188 2.658 -1.788 1.00 98.44 89 VAL A N 1
ATOM 719 C CA . VAL A 1 89 ? -6.596 1.332 -1.551 1.00 98.44 89 VAL A CA 1
ATOM 720 C C . VAL A 1 89 ? -6.610 1.012 -0.059 1.00 98.44 89 VAL A C 1
ATOM 722 O O . VAL A 1 89 ? -7.090 -0.046 0.349 1.00 98.44 89 VAL A O 1
ATOM 725 N N . ALA A 1 90 ? -6.173 1.965 0.766 1.00 98.56 90 ALA A N 1
ATOM 726 C CA . ALA A 1 90 ? -6.257 1.884 2.215 1.00 98.56 90 ALA A CA 1
ATOM 727 C C . ALA A 1 90 ? -7.703 1.668 2.681 1.00 98.56 90 ALA A C 1
ATOM 729 O O . ALA A 1 90 ? -7.958 0.789 3.500 1.00 98.56 90 ALA A O 1
ATOM 730 N N . LEU A 1 91 ? -8.665 2.404 2.116 1.00 98.62 91 LEU A N 1
ATOM 731 C CA . LEU A 1 91 ? -10.085 2.267 2.436 1.00 98.62 91 LEU A CA 1
ATOM 732 C C . LEU A 1 91 ? -10.627 0.880 2.057 1.00 98.62 91 LEU A C 1
ATOM 734 O O . LEU A 1 91 ? -11.336 0.265 2.855 1.00 98.62 91 LEU A O 1
ATOM 738 N N . LYS A 1 92 ? -10.273 0.358 0.873 1.00 98.62 92 LYS A N 1
ATOM 739 C CA . LYS A 1 92 ? -10.627 -1.010 0.447 1.00 98.62 92 LYS A CA 1
ATOM 740 C C . LYS A 1 92 ? -10.095 -2.057 1.437 1.00 98.62 92 LYS A C 1
ATOM 742 O O . LYS A 1 92 ? -10.856 -2.927 1.860 1.00 98.62 92 LYS A O 1
ATOM 747 N N . ILE A 1 93 ? -8.820 -1.963 1.827 1.00 98.31 93 ILE A N 1
ATOM 748 C CA . ILE A 1 93 ? -8.199 -2.866 2.813 1.00 98.31 93 ILE A CA 1
ATOM 749 C C . ILE A 1 93 ? -8.911 -2.745 4.162 1.00 98.31 93 ILE A C 1
ATOM 751 O O . ILE A 1 93 ? -9.303 -3.756 4.744 1.00 98.31 93 ILE A O 1
ATOM 755 N N . TRP A 1 94 ? -9.119 -1.518 4.643 1.00 97.88 94 TRP A N 1
ATOM 756 C CA . TRP A 1 94 ? -9.755 -1.244 5.929 1.00 97.88 94 TRP A CA 1
ATOM 757 C C . TRP A 1 94 ? -11.152 -1.864 6.009 1.00 97.88 94 TRP A C 1
ATOM 7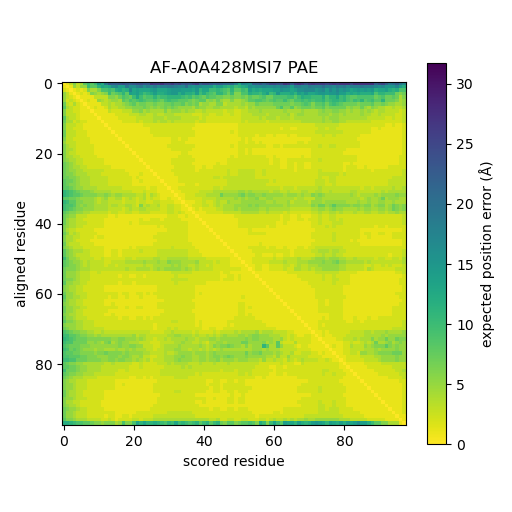59 O O . TRP A 1 94 ? -11.454 -2.580 6.962 1.00 97.88 94 TRP A O 1
ATOM 769 N N . ASN A 1 95 ? -11.971 -1.678 4.971 1.00 97.88 95 ASN A N 1
ATOM 770 C CA . ASN A 1 95 ? -13.334 -2.208 4.906 1.00 97.88 95 ASN A CA 1
ATOM 771 C C . ASN A 1 95 ? -13.390 -3.743 4.824 1.00 97.88 95 ASN A C 1
ATOM 773 O O . ASN A 1 95 ? -14.358 -4.338 5.281 1.00 97.88 95 ASN A O 1
ATOM 777 N N . LYS A 1 96 ? -12.372 -4.401 4.251 1.00 97.06 96 LYS A N 1
ATOM 778 C CA . LYS A 1 96 ? -12.286 -5.874 4.207 1.00 97.06 96 LYS A CA 1
ATOM 779 C C . LYS A 1 96 ? -11.802 -6.491 5.527 1.00 97.06 96 LYS A C 1
ATOM 781 O O . LYS A 1 96 ? -11.984 -7.688 5.736 1.00 97.06 96 LYS A O 1
ATOM 786 N N . LEU A 1 97 ? -11.147 -5.705 6.384 1.00 92.38 97 LEU A N 1
ATOM 787 C CA . LEU A 1 97 ? -10.587 -6.151 7.665 1.00 92.38 97 LEU A CA 1
ATOM 788 C C . LEU A 1 97 ? -11.450 -5.813 8.888 1.00 92.38 97 LEU A C 1
ATOM 790 O O . LEU A 1 97 ? -11.150 -6.320 9.973 1.00 92.38 97 LEU A O 1
ATOM 794 N N . SER A 1 98 ? -12.433 -4.925 8.726 1.00 79.50 98 SER A N 1
ATOM 795 C CA . SER A 1 98 ? -13.310 -4.425 9.794 1.00 79.50 98 SER A CA 1
ATOM 796 C C . SER A 1 98 ? -14.545 -5.289 10.028 1.00 79.50 98 SER A C 1
ATOM 798 O O . SER A 1 98 ? -14.917 -6.085 9.139 1.00 79.50 98 SER A O 1
#

Secondary structure (DSSP, 8-state):
--HHHHHHHHHHHHHHHHHHHHHH-TTSTTTTT--TTTTHHHHHHHHHHTTT--SHHHHHHHHHHHHHHHH-HHHHHHTT--HHHHHHHHHHHHHHH-

Organism: NCBI:txid284579

Mean predicted aligned error: 3.1 Å

InterPro domains:
  IPR015053 Protein of unknown function DUF1871 [PF08958] (19-90)
  IPR023162 Apc36109-like domain superfamily [G3DSA:1.10.340.20] (10-98)
  IPR023162 Apc36109-like domain superfamily [SSF116922] (15-93)

Foldseek 3Di:
DDPVVVVVLLVVLLVLLLVLCLVLVLLCCVVVVHDSCPCVVLSNQLSVCVVPDDDLLSSLVSSLVSCCVVPNPVSCVVSVNDSVSSSVSSVSSVVSSD

Sequence (98 aa):
MSLTFKVGIIINKFIIVKEVINDWDPLGLLDMGEPDDEYVPEIRDVVHLLSNIKSVDELAVEIHKVFVKWFGEDLTDSIEYTIEKCYPVALKIWNKLS

Solvent-accessible surface area (backbone atoms only — not comparable to full-atom values): 5657 Å² total; per-residue (Å²): 134,57,73,69,58,56,51,52,52,51,52,52,49,42,53,52,45,44,54,54,48,65,74,61,35,90,82,45,48,56,84,73,66,47,62,97,64,73,59,48,70,52,41,50,54,51,53,67,48,58,84,73,56,87,46,49,70,55,40,5,51,51,51,39,51,44,51,35,70,76,61,32,62,71,54,34,58,76,71,68,64,44,50,77,70,26,34,66,54,24,42,55,46,49,64,74,72,103

Nearest PDB structures (foldseek):
  1u84-assembly1_A  TM=8.694E-01  e=1.777E-01  Geobacillus stearothermophilus
  6j8w-assembly1_A  TM=3.155E-01  e=7.128E+00  Streptomyces viridosporus

Radius of gyration: 13.5 Å; Cα contacts (8 Å, |Δi|>4): 79; chains: 1; bounding box: 26×32×40 Å